Protein AF-R1GY51-F1 (afdb_monomer)

Radius of gyration: 29.07 Å; Cα contacts (8 Å, |Δi|>4): 55; chains: 1; bounding box: 39×47×113 Å

Sequence (115 aa):
MINYSANMPRILLLLSLLSPFAQAVTHGAPQNNNEDECRQAFQHWMLDQQQLFSNRKASKQDRRQAERAIDLVRAEYEKGESFCQSMDLAKQSNGTDPRFKPRRGEVHDFIPDQG

Secondary structure (DSSP, 8-state):
----------------------------------HHHHHHHHHHHHHHHHHHHH-TTS-HHHHHHHHHHHHHHHHHHHHH--HHHHHHHHHHHTS--GGGSPPTT-----PPP--

Nearest PDB structures (foldseek):
  6uxv-assembly1_A  TM=3.011E-01  e=5.845E+00  Saccharomyces cerevisiae S288C
  6uxw-assembly1_A  TM=3.011E-01  e=5.845E+00  Saccharomyces cerevisiae S288C

Solvent-accessible surface area (backbone atoms only — not comparable to full-atom values): 7554 Å² total; per-residue (Å²): 143,87,84,88,81,91,84,80,85,88,83,80,88,81,90,81,91,74,77,86,79,69,77,76,72,76,68,69,75,82,72,87,66,52,57,69,58,27,41,54,51,43,53,52,51,51,50,52,33,51,50,46,42,68,36,83,87,49,53,77,63,57,20,50,50,28,48,51,50,52,54,54,31,50,59,47,26,76,74,70,73,38,38,47,63,22,46,57,49,50,70,64,64,79,65,75,70,72,82,75,54,73,56,94,90,61,84,87,70,85,76,77,81,84,125

Mean predicted aligned error: 15.74 Å

Organism: NCBI:txid1268236

pLDDT: mean 76.21, std 19.32, range [42.22, 98.31]

Foldseek 3Di:
DDDDDDDDDDDDDDDDPDDDPPPPPCPPPPPVPPLVNLVVVLVVLLVVLVCQLPDPPHDPVSNVLSVVLNVQLVVVCVVPVGSVRSVVSSVVSPDDDPVVPDDVPDDPDDPPPPD

Structure (mmCIF, N/CA/C/O backbone):
data_AF-R1GY51-F1
#
_entry.id   AF-R1GY51-F1
#
loop_
_atom_site.group_PDB
_atom_site.id
_atom_site.type_symbol
_atom_site.label_atom_id
_atom_site.label_alt_id
_atom_site.label_comp_id
_atom_site.label_asym_id
_atom_site.label_entity_id
_atom_site.label_seq_id
_atom_site.pdbx_PDB_ins_code
_atom_site.Cartn_x
_atom_site.Cartn_y
_atom_site.Cartn_z
_atom_site.occupancy
_atom_site.B_iso_or_equiv
_atom_site.auth_seq_id
_atom_site.auth_comp_id
_atom_site.auth_asym_id
_atom_site.auth_atom_id
_atom_site.pdbx_PDB_model_num
ATOM 1 N N . MET A 1 1 ? -29.486 -29.295 73.258 1.00 46.59 1 MET A N 1
ATOM 2 C CA . MET A 1 1 ? -28.023 -29.119 73.368 1.00 46.59 1 MET A CA 1
ATOM 3 C C . MET A 1 1 ? -27.366 -30.486 73.476 1.00 46.59 1 MET A C 1
ATOM 5 O O . MET A 1 1 ? -27.417 -31.033 74.562 1.00 46.59 1 MET A O 1
ATOM 9 N N . ILE A 1 2 ? -26.798 -31.019 72.386 1.00 46.03 2 ILE A N 1
ATOM 10 C CA . ILE A 1 2 ? -25.635 -31.934 72.351 1.00 46.03 2 ILE A CA 1
ATOM 11 C C . ILE A 1 2 ? -24.956 -31.682 70.991 1.00 46.03 2 ILE A C 1
ATOM 13 O O . ILE A 1 2 ? -25.647 -31.608 69.977 1.00 46.03 2 ILE A O 1
ATOM 17 N N . ASN A 1 3 ? -23.640 -31.464 70.995 1.00 42.22 3 ASN A N 1
ATOM 18 C CA . ASN A 1 3 ? -22.808 -31.095 69.845 1.00 42.22 3 ASN A CA 1
ATOM 19 C C . ASN A 1 3 ? -21.903 -32.256 69.373 1.00 42.22 3 ASN A C 1
ATOM 21 O O . ASN A 1 3 ? -21.539 -33.117 70.169 1.00 42.22 3 ASN A O 1
ATOM 25 N N . TYR A 1 4 ? -21.449 -32.103 68.117 1.00 47.38 4 TYR A N 1
ATOM 26 C CA . TYR A 1 4 ? -20.281 -32.676 67.411 1.00 47.38 4 TYR A CA 1
ATOM 27 C C . TYR A 1 4 ? -20.381 -34.097 66.826 1.00 47.38 4 TYR A C 1
ATOM 29 O O . TYR A 1 4 ? -20.479 -35.080 67.545 1.00 47.38 4 TYR A O 1
ATOM 37 N N . SER A 1 5 ? -20.170 -34.230 65.509 1.00 43.53 5 SER A N 1
ATOM 38 C CA . SER A 1 5 ? -18.815 -34.419 64.954 1.00 43.53 5 SER A CA 1
ATOM 39 C C . SER A 1 5 ? -18.861 -34.600 63.428 1.00 43.53 5 SER A C 1
ATOM 41 O O . SER A 1 5 ? -19.575 -35.456 62.909 1.00 43.53 5 SER A O 1
ATOM 43 N N . ALA A 1 6 ? -18.105 -33.769 62.710 1.00 56.03 6 ALA A N 1
ATOM 44 C CA . ALA A 1 6 ? -17.936 -33.824 61.264 1.00 56.03 6 ALA A CA 1
ATOM 45 C C . ALA A 1 6 ? -16.966 -34.953 60.878 1.00 56.03 6 ALA A C 1
ATOM 47 O O . ALA A 1 6 ? -15.869 -35.034 61.424 1.00 56.03 6 ALA A O 1
ATOM 48 N N . ASN A 1 7 ? -17.341 -35.778 59.898 1.00 55.56 7 ASN A N 1
ATOM 49 C CA . ASN A 1 7 ? -16.447 -36.751 59.271 1.00 55.56 7 ASN A CA 1
ATOM 50 C C . ASN A 1 7 ? -16.300 -36.429 57.780 1.00 55.56 7 ASN A C 1
ATOM 52 O O . ASN A 1 7 ? -17.183 -36.708 56.973 1.00 55.56 7 ASN A O 1
ATOM 56 N N . MET A 1 8 ? -15.163 -35.826 57.436 1.00 54.03 8 MET A N 1
ATOM 57 C CA . MET A 1 8 ? -14.653 -35.679 56.073 1.00 54.03 8 MET A CA 1
ATOM 58 C C . MET A 1 8 ? -13.671 -36.827 55.795 1.00 54.03 8 MET A C 1
ATOM 60 O O . MET A 1 8 ? -12.697 -36.958 56.541 1.00 54.03 8 MET A O 1
ATOM 64 N N . PRO A 1 9 ? -13.829 -37.621 54.724 1.00 57.53 9 PRO A N 1
ATOM 65 C CA . PRO A 1 9 ? -12.753 -38.485 54.269 1.00 57.53 9 PRO A CA 1
ATOM 66 C C . PRO A 1 9 ? -11.754 -37.695 53.410 1.00 57.53 9 PRO A C 1
ATOM 68 O O . PRO A 1 9 ? -12.067 -37.185 52.335 1.00 57.53 9 PRO A O 1
ATOM 71 N N . ARG A 1 10 ? -10.516 -37.633 53.912 1.00 59.28 10 ARG A N 1
ATOM 72 C CA . ARG A 1 10 ? -9.291 -37.328 53.164 1.00 59.28 10 ARG A CA 1
ATOM 73 C C . ARG A 1 10 ? -9.063 -38.411 52.103 1.00 59.28 10 ARG A C 1
ATOM 75 O O . ARG A 1 10 ? -8.690 -39.526 52.457 1.00 59.28 10 ARG A O 1
ATOM 82 N N . ILE A 1 11 ? -9.204 -38.070 50.824 1.00 65.00 11 ILE A N 1
ATOM 83 C CA . ILE A 1 11 ? -8.627 -38.839 49.714 1.00 65.00 11 ILE A CA 1
ATOM 84 C C . ILE A 1 11 ? -7.476 -38.006 49.151 1.00 65.00 11 ILE A C 1
ATOM 86 O O . ILE A 1 11 ? -7.680 -36.957 48.544 1.00 65.00 11 ILE A O 1
ATOM 90 N N . LEU A 1 12 ? -6.257 -38.457 49.437 1.00 55.84 12 LEU A N 1
ATOM 91 C CA . LEU A 1 12 ? -5.014 -37.965 48.856 1.00 55.84 12 LEU A CA 1
ATOM 92 C C . LEU A 1 12 ? -4.564 -38.924 47.747 1.00 55.84 12 LEU A C 1
ATOM 94 O O . LEU A 1 12 ? -4.684 -40.134 47.910 1.00 55.84 12 LEU A O 1
ATOM 98 N N . LEU A 1 13 ? -3.928 -38.322 46.733 1.00 55.38 13 LEU A N 1
ATOM 99 C CA . LEU A 1 13 ? -3.009 -38.884 45.730 1.00 55.38 13 LEU A CA 1
ATOM 100 C C . LEU A 1 13 ? -3.619 -39.570 44.494 1.00 55.38 13 LEU A C 1
ATOM 102 O O . LEU A 1 13 ? -4.095 -40.693 44.571 1.00 55.38 13 LEU A O 1
ATOM 106 N N . LEU A 1 14 ? -3.436 -38.955 43.313 1.00 55.09 14 LEU A N 1
ATOM 107 C CA . LEU A 1 14 ? -2.410 -39.388 42.342 1.00 55.09 14 LEU A CA 1
ATOM 108 C C . LEU A 1 14 ? -2.386 -38.504 41.075 1.00 55.09 14 LEU A C 1
ATOM 110 O O . LEU A 1 14 ? -3.355 -38.386 40.337 1.00 55.09 14 LEU A O 1
ATOM 114 N N . LEU A 1 15 ? -1.215 -37.900 40.872 1.00 58.03 15 LEU A N 1
ATOM 115 C CA . LEU A 1 15 ? -0.597 -37.391 39.644 1.00 58.03 15 LEU A CA 1
ATOM 116 C C . LEU A 1 15 ? -1.250 -37.797 38.305 1.00 58.03 15 LEU A C 1
ATOM 118 O O . LEU A 1 15 ? -1.081 -38.919 37.837 1.00 58.03 15 LEU A O 1
ATOM 122 N N . SER A 1 16 ? -1.800 -36.810 37.598 1.00 55.56 16 SER A N 1
ATOM 123 C CA . SER A 1 16 ? -1.835 -36.788 36.132 1.00 55.56 16 SER A CA 1
ATOM 124 C C . SER A 1 16 ? -1.045 -35.573 35.638 1.00 55.56 16 SER A C 1
ATOM 126 O O . SER A 1 16 ? -1.591 -34.513 35.340 1.00 55.56 16 SER A O 1
ATOM 128 N N . LEU A 1 17 ? 0.279 -35.739 35.603 1.00 60.94 17 LEU A N 1
ATOM 129 C CA . LEU A 1 17 ? 1.191 -34.944 34.785 1.00 60.94 17 LEU A CA 1
ATOM 130 C C . LEU A 1 17 ? 0.948 -35.316 33.322 1.00 60.94 17 LEU A C 1
ATOM 132 O O . LEU A 1 17 ? 1.511 -36.302 32.868 1.00 60.94 17 LEU A O 1
ATOM 136 N N . LEU A 1 18 ? 0.141 -34.551 32.589 1.00 58.09 18 LEU A N 1
ATOM 137 C CA . LEU A 1 18 ? 0.118 -34.594 31.125 1.00 58.09 18 LEU A CA 1
ATOM 138 C C . LEU A 1 18 ? -0.170 -33.190 30.581 1.00 58.09 18 LEU A C 1
ATOM 140 O O . LEU A 1 18 ? -1.307 -32.773 30.415 1.00 58.09 18 LEU A O 1
ATOM 144 N N . SER A 1 19 ? 0.946 -32.520 30.298 1.00 55.44 19 SER A N 1
ATOM 145 C CA . SER A 1 19 ? 1.147 -31.455 29.317 1.00 55.44 19 SER A CA 1
ATOM 146 C C . SER A 1 19 ? 0.410 -30.121 29.512 1.00 55.44 19 SER A C 1
ATOM 148 O O . SER A 1 19 ? -0.780 -30.011 29.214 1.00 55.44 19 SER A O 1
ATOM 150 N N . PRO A 1 20 ? 1.136 -29.035 29.838 1.00 47.34 20 PRO A N 1
ATOM 151 C CA . PRO A 1 20 ? 0.716 -27.724 29.403 1.00 47.34 20 PRO A CA 1
ATOM 152 C C . PRO A 1 20 ? 1.039 -27.646 27.908 1.00 47.34 20 PRO A C 1
ATOM 154 O O . PRO A 1 20 ? 2.115 -27.190 27.523 1.00 47.34 20 PRO A O 1
ATOM 157 N N . PHE A 1 21 ? 0.104 -28.023 27.034 1.00 58.44 21 PHE A N 1
ATOM 158 C CA . PHE A 1 21 ? 0.042 -27.307 25.761 1.00 58.44 21 PHE A CA 1
ATOM 159 C C . PHE A 1 21 ? -0.460 -25.903 26.091 1.00 58.44 21 PHE A C 1
ATOM 161 O O . PHE A 1 21 ? -1.618 -25.555 25.880 1.00 58.44 21 PHE A O 1
ATOM 168 N N . ALA A 1 22 ? 0.441 -25.095 26.651 1.00 57.44 22 ALA A N 1
ATOM 169 C CA . ALA A 1 22 ? 0.409 -23.674 26.429 1.00 57.44 22 ALA A CA 1
ATOM 170 C C . ALA A 1 22 ? 0.503 -23.529 24.912 1.00 57.44 22 ALA A C 1
ATOM 172 O O . ALA A 1 22 ? 1.584 -23.580 24.326 1.00 57.4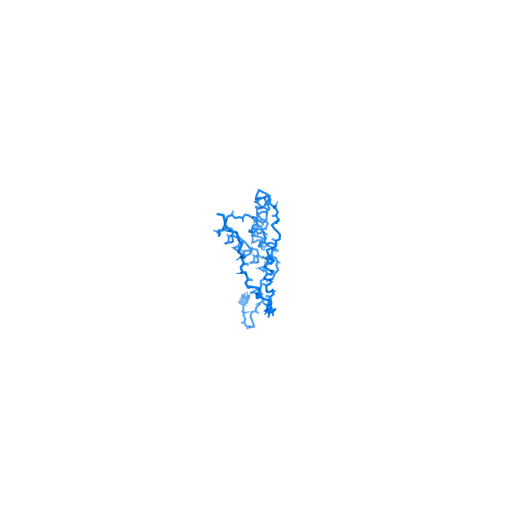4 22 ALA A O 1
ATOM 173 N N . GLN A 1 23 ? -0.650 -23.427 24.255 1.00 57.59 23 GLN A N 1
ATOM 174 C CA . GLN A 1 23 ? -0.701 -22.770 22.970 1.00 57.59 23 GLN A CA 1
ATOM 175 C C . GLN A 1 23 ? -0.241 -21.346 23.261 1.00 57.59 23 GLN A C 1
ATOM 177 O O . GLN A 1 23 ? -1.024 -20.488 23.660 1.00 57.59 23 GLN A O 1
ATOM 182 N N . ALA A 1 24 ? 1.0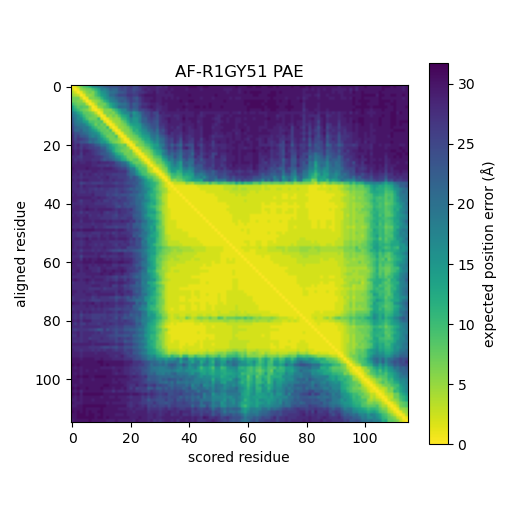61 -21.111 23.121 1.00 53.81 24 ALA A N 1
ATOM 183 C CA . ALA A 1 24 ? 1.576 -19.788 22.865 1.00 53.81 24 ALA A CA 1
ATOM 184 C C . ALA A 1 24 ? 1.054 -19.420 21.476 1.00 53.81 24 ALA A C 1
ATOM 186 O O . ALA A 1 24 ? 1.767 -19.502 20.480 1.00 53.81 24 ALA A O 1
ATOM 187 N N . VAL A 1 25 ? -0.232 -19.067 21.398 1.00 55.38 25 VAL A N 1
ATOM 188 C CA . VAL A 1 25 ? -0.675 -18.190 20.334 1.00 55.38 25 VAL A CA 1
ATOM 189 C C . VAL A 1 25 ? 0.063 -16.904 20.633 1.00 55.38 25 VAL A C 1
ATOM 191 O O . VAL A 1 25 ? -0.309 -16.140 21.525 1.00 55.38 25 VAL A O 1
ATOM 194 N N . THR A 1 26 ? 1.188 -16.720 19.953 1.00 48.12 26 THR A N 1
ATOM 195 C CA . THR A 1 26 ? 1.837 -15.428 19.829 1.00 48.12 26 THR A CA 1
ATOM 196 C C . THR A 1 26 ? 0.870 -14.546 19.046 1.00 48.12 26 THR A C 1
ATOM 198 O O . THR A 1 26 ? 1.053 -14.304 17.857 1.00 48.12 26 THR A O 1
ATOM 201 N N . HIS A 1 27 ? -0.206 -14.100 19.694 1.00 54.06 27 HIS A N 1
ATOM 202 C CA . HIS A 1 27 ? -0.820 -12.842 19.330 1.00 54.06 27 HIS A CA 1
ATOM 203 C C . HIS A 1 27 ? 0.298 -11.843 19.582 1.00 54.06 27 HIS A C 1
ATOM 205 O O . HIS A 1 27 ? 0.668 -11.609 20.736 1.00 54.06 27 HIS A O 1
ATOM 211 N N . GLY A 1 28 ? 0.938 -11.382 18.502 1.00 54.62 28 GLY A N 1
ATOM 212 C CA . GLY A 1 28 ? 1.864 -10.263 18.583 1.00 54.62 28 GLY A CA 1
ATOM 213 C C . GLY A 1 28 ? 1.215 -9.221 19.482 1.00 54.62 28 GLY A C 1
ATOM 214 O O . GLY A 1 28 ? 0.017 -8.968 19.341 1.00 54.62 28 GLY A O 1
ATOM 215 N N . ALA A 1 29 ? 1.963 -8.749 20.482 1.00 46.34 29 ALA A N 1
ATOM 216 C CA . ALA A 1 29 ? 1.452 -7.790 21.451 1.00 46.34 29 ALA A CA 1
ATOM 217 C C . ALA A 1 29 ? 0.646 -6.724 20.697 1.00 46.34 29 ALA A C 1
ATOM 219 O O . ALA A 1 29 ? 1.148 -6.274 19.662 1.00 46.34 29 ALA A O 1
ATOM 220 N N . PRO A 1 30 ? -0.570 -6.358 21.150 1.00 47.69 30 PRO A N 1
ATOM 221 C CA . PRO A 1 30 ? -1.327 -5.305 20.503 1.00 47.69 30 PRO A CA 1
ATOM 222 C C . PRO A 1 30 ? -0.440 -4.069 20.554 1.00 47.69 30 PRO A C 1
ATOM 224 O O . PRO A 1 30 ? -0.251 -3.452 21.603 1.00 47.69 30 PRO A O 1
ATOM 227 N N . GLN A 1 31 ? 0.200 -3.770 19.428 1.00 55.16 31 GLN A N 1
ATOM 228 C CA . GLN A 1 31 ? 0.798 -2.478 19.213 1.00 55.16 31 GLN A CA 1
ATOM 229 C C . GLN A 1 31 ? -0.395 -1.544 19.336 1.00 55.16 31 GLN A C 1
ATOM 231 O O . GLN A 1 31 ? -1.341 -1.655 18.556 1.00 55.16 31 GLN A O 1
ATOM 236 N N . ASN A 1 32 ? -0.407 -0.715 20.378 1.00 55.91 32 ASN A N 1
ATOM 237 C CA . ASN A 1 32 ? -1.439 0.292 20.591 1.00 55.91 32 ASN A CA 1
ATOM 238 C C . ASN A 1 32 ? -1.246 1.414 19.561 1.00 55.91 32 ASN A C 1
ATOM 240 O O . ASN A 1 32 ? -1.032 2.570 19.912 1.00 55.91 32 ASN A O 1
ATOM 244 N N . ASN A 1 33 ? -1.204 1.034 18.286 1.00 65.25 33 ASN A N 1
ATOM 245 C CA . ASN A 1 33 ? -1.172 1.938 17.167 1.00 65.25 33 ASN A CA 1
ATOM 246 C C . ASN A 1 33 ? -2.566 2.541 17.116 1.00 65.25 33 ASN A C 1
ATOM 248 O O . ASN A 1 33 ? -3.562 1.819 17.026 1.00 65.25 33 ASN A O 1
ATOM 252 N N . ASN A 1 34 ? -2.639 3.859 17.218 1.00 89.25 34 ASN A N 1
ATOM 253 C CA . ASN A 1 34 ? -3.898 4.547 17.020 1.00 89.25 34 ASN A CA 1
ATOM 254 C C . ASN A 1 34 ? -4.358 4.296 15.570 1.00 89.25 34 ASN A C 1
ATOM 256 O O . ASN A 1 34 ? -3.571 4.472 14.637 1.00 89.25 34 ASN A O 1
ATOM 260 N N . GLU A 1 35 ? -5.619 3.905 15.361 1.00 94.62 35 GLU A N 1
ATOM 261 C CA . GLU A 1 35 ? -6.180 3.705 14.015 1.00 94.62 35 GLU A CA 1
ATOM 262 C C . GLU A 1 35 ? -6.017 4.948 13.125 1.00 94.62 35 GLU A C 1
ATOM 264 O O . GLU A 1 35 ? -5.857 4.831 11.911 1.00 94.62 35 GLU A O 1
ATOM 269 N N . ASP A 1 36 ? -5.963 6.147 13.711 1.00 95.31 36 ASP A N 1
ATOM 270 C CA . ASP A 1 36 ? -5.650 7.374 12.977 1.00 95.31 36 ASP A CA 1
ATOM 271 C C . ASP A 1 36 ? -4.242 7.386 12.374 1.00 95.31 36 ASP A C 1
ATOM 273 O O . ASP A 1 36 ? -4.063 7.785 11.220 1.00 95.31 36 ASP A O 1
ATOM 277 N N . GLU A 1 37 ? -3.250 6.919 13.126 1.00 95.44 37 GLU A N 1
ATOM 278 C CA . GLU A 1 37 ? -1.865 6.817 12.663 1.00 95.44 37 GLU A CA 1
ATOM 279 C C . GLU A 1 37 ? -1.741 5.725 11.598 1.00 95.44 37 GLU A C 1
ATOM 281 O O . GLU A 1 37 ? -1.139 5.942 10.543 1.00 95.44 37 GLU A O 1
ATOM 286 N N . CYS A 1 38 ? -2.380 4.573 11.821 1.00 96.44 38 CYS A N 1
ATOM 287 C CA . CYS A 1 38 ? -2.428 3.494 10.839 1.00 96.44 38 CYS A CA 1
ATOM 288 C C . CYS A 1 38 ? -3.121 3.924 9.548 1.00 96.44 38 CYS A C 1
ATOM 290 O O . CYS A 1 38 ? -2.654 3.570 8.468 1.00 96.44 38 CYS A O 1
ATOM 292 N N . ARG A 1 39 ? -4.191 4.722 9.626 1.00 97.25 39 ARG A N 1
ATOM 293 C CA . ARG A 1 39 ? -4.866 5.277 8.449 1.00 97.25 39 ARG A CA 1
ATOM 294 C C . ARG A 1 39 ? -3.942 6.189 7.651 1.00 97.25 39 ARG A C 1
ATOM 296 O O . ARG A 1 39 ? -3.899 6.079 6.428 1.00 97.25 39 ARG A O 1
ATOM 303 N N . GLN A 1 40 ? -3.202 7.078 8.312 1.00 97.56 40 GLN A N 1
ATOM 304 C CA . GLN A 1 40 ? -2.227 7.935 7.629 1.00 97.56 40 GLN A CA 1
ATOM 305 C C . GLN A 1 40 ? -1.126 7.099 6.964 1.00 97.56 40 GLN A C 1
ATOM 307 O O . GLN A 1 40 ? -0.800 7.322 5.797 1.00 97.56 40 GLN A O 1
ATOM 312 N N . ALA A 1 41 ? -0.600 6.095 7.670 1.00 96.38 41 ALA A N 1
ATOM 313 C CA . ALA A 1 41 ? 0.386 5.168 7.123 1.00 96.38 41 ALA A CA 1
ATOM 314 C C . ALA A 1 41 ? -0.166 4.378 5.926 1.00 96.38 41 ALA A C 1
ATOM 316 O O . ALA A 1 41 ? 0.515 4.254 4.911 1.00 96.38 41 ALA A O 1
ATOM 317 N N . PHE A 1 42 ? -1.412 3.909 6.011 1.00 97.00 42 PHE A N 1
ATOM 318 C CA . PHE A 1 42 ? -2.107 3.211 4.935 1.00 97.00 42 PHE A CA 1
ATOM 319 C C . PHE A 1 42 ? -2.265 4.091 3.700 1.00 97.00 42 PHE A C 1
ATOM 321 O O . PHE A 1 42 ? -1.988 3.640 2.592 1.00 97.00 42 PHE A O 1
ATOM 328 N N . GLN A 1 43 ? -2.676 5.351 3.867 1.00 97.94 43 GLN A N 1
ATOM 329 C CA . GLN A 1 43 ? -2.832 6.283 2.750 1.00 97.94 43 GLN A CA 1
ATOM 330 C C . GLN A 1 43 ? -1.501 6.543 2.041 1.00 97.94 43 GLN A C 1
ATOM 332 O O . GLN A 1 43 ? -1.441 6.435 0.817 1.00 97.94 43 GLN A O 1
ATOM 337 N N . HIS A 1 44 ? -0.432 6.828 2.792 1.00 98.06 44 HIS A N 1
ATOM 338 C CA . HIS A 1 44 ? 0.900 7.005 2.209 1.00 98.06 44 HIS A CA 1
ATOM 339 C C . HIS A 1 44 ? 1.379 5.738 1.500 1.00 98.06 44 HIS A C 1
ATOM 341 O O . HIS A 1 44 ? 1.751 5.792 0.330 1.00 98.06 44 HIS A O 1
ATOM 347 N N . TRP A 1 45 ? 1.282 4.587 2.164 1.00 97.44 45 TRP A N 1
ATOM 348 C CA . TRP A 1 45 ? 1.690 3.313 1.584 1.00 97.44 45 TRP A CA 1
ATOM 349 C C . TRP A 1 45 ? 0.909 2.984 0.301 1.00 97.44 45 TRP A C 1
ATOM 351 O O . TRP A 1 45 ? 1.505 2.587 -0.698 1.00 97.44 45 TRP A O 1
ATOM 361 N N . MET A 1 46 ? -0.410 3.200 0.286 1.00 97.62 46 MET A N 1
ATOM 362 C CA . MET A 1 46 ? -1.258 2.964 -0.887 1.00 97.62 46 MET A CA 1
ATOM 363 C C . MET A 1 46 ? -0.856 3.865 -2.061 1.00 97.62 46 MET A C 1
ATOM 365 O O . MET A 1 46 ? -0.807 3.406 -3.203 1.00 97.62 46 MET A O 1
ATOM 369 N N . LEU A 1 47 ? -0.542 5.137 -1.790 1.00 98.31 47 LEU A N 1
ATOM 370 C CA . LEU A 1 47 ? -0.044 6.063 -2.806 1.00 98.31 47 LEU A CA 1
ATOM 371 C C . LEU A 1 47 ? 1.296 5.594 -3.381 1.00 98.31 47 LEU A C 1
ATOM 373 O O . LEU A 1 47 ? 1.439 5.564 -4.604 1.00 98.31 47 LEU A O 1
ATOM 377 N N . ASP A 1 48 ? 2.234 5.169 -2.536 1.00 97.31 48 ASP A N 1
ATOM 378 C CA . ASP A 1 48 ? 3.540 4.665 -2.972 1.00 97.31 48 ASP A CA 1
ATOM 379 C C . ASP A 1 48 ? 3.398 3.424 -3.865 1.00 97.31 48 ASP A C 1
ATOM 381 O O . ASP A 1 48 ? 3.990 3.352 -4.947 1.00 97.31 48 ASP A O 1
ATOM 385 N N . GLN A 1 49 ? 2.556 2.461 -3.469 1.00 96.88 49 GLN A N 1
ATOM 386 C CA . GLN A 1 49 ? 2.301 1.273 -4.289 1.00 96.88 49 GLN A CA 1
ATOM 387 C C . GLN A 1 49 ? 1.635 1.636 -5.623 1.00 96.88 49 GLN A C 1
ATOM 389 O O . GLN A 1 49 ? 2.028 1.126 -6.675 1.00 96.88 49 GLN A O 1
ATOM 394 N N . GLN A 1 50 ? 0.659 2.548 -5.620 1.00 97.81 50 GLN A N 1
ATOM 395 C CA . GLN A 1 50 ? -0.031 2.977 -6.839 1.00 97.81 50 GLN A CA 1
ATOM 396 C C . GLN A 1 50 ? 0.917 3.719 -7.799 1.00 97.81 50 GLN A C 1
ATOM 398 O O . GLN A 1 50 ? 0.843 3.540 -9.022 1.00 97.81 50 GLN A O 1
ATOM 403 N N . GLN A 1 51 ? 1.838 4.528 -7.267 1.00 98.19 51 GLN A N 1
ATOM 404 C CA . GLN A 1 51 ? 2.899 5.163 -8.048 1.00 98.19 51 GLN A CA 1
ATOM 405 C C . GLN A 1 51 ? 3.825 4.115 -8.666 1.00 98.19 51 GLN A C 1
ATOM 407 O O . GLN A 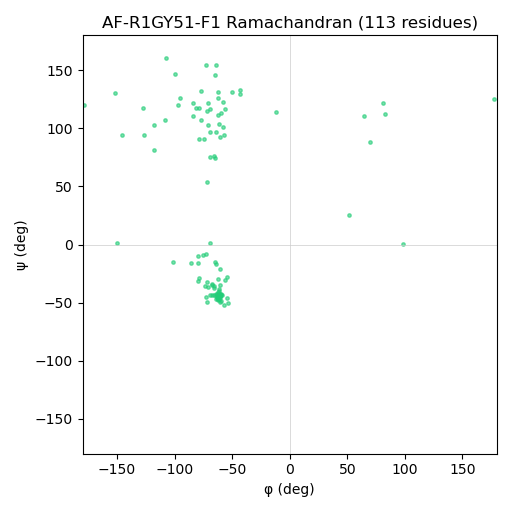1 51 ? 4.096 4.174 -9.866 1.00 98.19 51 GLN A O 1
ATOM 412 N N . LEU A 1 52 ? 4.258 3.115 -7.894 1.00 96.25 52 LEU A N 1
ATOM 413 C CA . LEU A 1 52 ? 5.110 2.044 -8.406 1.00 96.25 52 LEU A CA 1
ATOM 414 C C . LEU A 1 52 ? 4.410 1.235 -9.508 1.00 96.25 52 LEU A C 1
ATOM 416 O O . LEU A 1 52 ? 4.989 1.024 -10.572 1.00 96.25 52 LEU A O 1
ATOM 420 N N . PHE A 1 53 ? 3.148 0.851 -9.305 1.00 95.12 53 PHE A N 1
ATOM 421 C CA . PHE A 1 53 ? 2.342 0.129 -10.293 1.00 95.12 53 PHE A CA 1
ATOM 422 C C . PHE A 1 53 ? 2.171 0.907 -11.610 1.00 95.12 53 PHE A C 1
ATOM 424 O O . PHE A 1 53 ? 2.283 0.342 -12.709 1.00 95.12 53 PHE A O 1
ATOM 431 N N . SER A 1 54 ? 1.919 2.214 -11.509 1.00 96.38 54 SER A N 1
ATOM 432 C CA . SER A 1 54 ? 1.704 3.094 -12.665 1.00 96.38 54 SER A CA 1
ATOM 433 C C . SER A 1 54 ? 3.000 3.539 -13.356 1.00 96.38 54 SER A C 1
ATOM 435 O O . SER A 1 54 ? 2.966 3.972 -14.514 1.00 96.38 54 SER A O 1
ATOM 437 N N . ASN A 1 55 ? 4.156 3.388 -12.704 1.00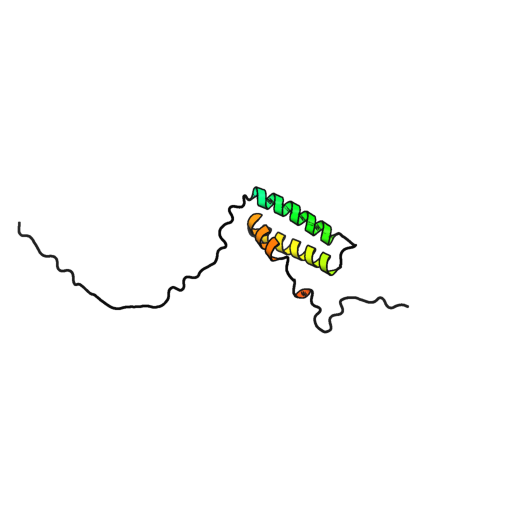 97.31 55 ASN A N 1
ATOM 438 C CA . ASN A 1 55 ? 5.446 3.788 -13.249 1.00 97.31 55 ASN A CA 1
ATOM 439 C C . ASN A 1 55 ? 5.887 2.873 -14.402 1.00 97.31 55 ASN A C 1
ATOM 441 O O . ASN A 1 55 ? 6.427 1.790 -14.198 1.00 97.31 55 ASN A O 1
ATOM 445 N N . ARG A 1 56 ? 5.751 3.350 -15.644 1.00 92.75 56 ARG A N 1
ATOM 446 C CA . ARG A 1 56 ? 6.170 2.612 -16.852 1.0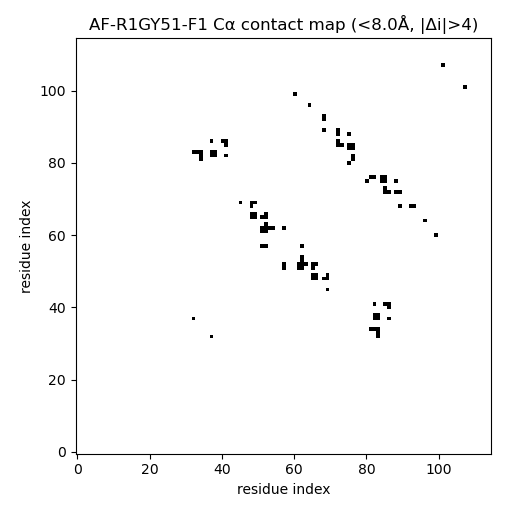0 92.75 56 ARG A CA 1
ATOM 447 C C . ARG A 1 56 ? 7.676 2.353 -16.949 1.00 92.75 56 ARG A C 1
ATOM 449 O O . ARG A 1 56 ? 8.078 1.522 -17.757 1.00 92.75 56 ARG A O 1
ATOM 456 N N . LYS A 1 57 ? 8.495 3.069 -16.173 1.00 96.12 57 LYS A N 1
ATOM 457 C CA . LYS A 1 57 ? 9.948 2.858 -16.101 1.00 96.12 57 LYS A CA 1
ATOM 458 C C . LYS A 1 57 ? 10.332 1.774 -15.087 1.00 96.12 57 LYS A C 1
ATOM 460 O O . LYS A 1 57 ? 11.464 1.308 -15.129 1.00 96.12 57 LYS A O 1
ATOM 465 N N . ALA A 1 58 ? 9.425 1.388 -14.185 1.00 92.12 58 ALA A N 1
ATOM 466 C CA . ALA A 1 58 ? 9.643 0.270 -13.272 1.00 92.12 58 ALA A CA 1
ATOM 467 C C . ALA A 1 58 ? 9.563 -1.067 -14.023 1.00 92.12 58 ALA A C 1
ATOM 469 O O . ALA A 1 58 ? 8.906 -1.176 -15.066 1.00 92.12 58 ALA A O 1
ATOM 470 N N . SER A 1 59 ? 10.221 -2.101 -13.494 1.00 89.44 59 SER A N 1
ATOM 471 C CA . SER A 1 59 ? 10.191 -3.415 -14.129 1.00 89.44 59 SER A CA 1
ATOM 472 C C . SER A 1 59 ? 8.769 -3.998 -14.122 1.00 89.44 59 SER A C 1
ATOM 474 O O . SER A 1 59 ? 7.939 -3.686 -13.263 1.00 89.44 59 SER A O 1
ATOM 476 N N . LYS A 1 60 ? 8.464 -4.893 -15.074 1.00 86.81 60 LYS A N 1
ATOM 477 C CA . LYS A 1 60 ? 7.176 -5.617 -15.090 1.00 86.81 60 LYS A CA 1
ATOM 478 C C . LYS A 1 60 ? 6.937 -6.385 -13.782 1.00 86.81 60 LYS A C 1
ATOM 480 O O . LYS A 1 60 ? 5.785 -6.597 -13.410 1.00 86.81 60 LYS A O 1
ATOM 485 N N . GLN A 1 61 ? 8.006 -6.846 -13.134 1.00 85.81 61 GLN A N 1
ATOM 486 C CA . GLN A 1 61 ? 7.935 -7.580 -11.877 1.00 85.81 61 GLN A CA 1
ATOM 487 C C . GLN A 1 61 ? 7.563 -6.652 -10.719 1.00 85.81 61 GLN A C 1
ATOM 489 O O . GLN A 1 61 ? 6.593 -6.941 -10.025 1.00 85.81 61 GLN A O 1
ATOM 494 N N . ASP A 1 62 ? 8.241 -5.511 -10.578 1.00 88.88 62 ASP A N 1
ATOM 495 C CA . ASP A 1 62 ? 7.974 -4.553 -9.494 1.00 88.88 62 ASP A CA 1
ATOM 496 C C . ASP A 1 62 ? 6.544 -4.019 -9.561 1.00 88.88 62 ASP A C 1
ATOM 498 O O . ASP A 1 62 ? 5.837 -3.966 -8.557 1.00 88.88 62 ASP A O 1
ATOM 502 N N . ARG A 1 63 ? 6.072 -3.701 -10.772 1.00 92.06 63 ARG A N 1
ATOM 503 C CA . ARG A 1 63 ? 4.701 -3.223 -10.985 1.00 92.06 63 ARG A CA 1
ATOM 504 C C . ARG A 1 63 ? 3.660 -4.261 -10.576 1.00 92.06 63 ARG A C 1
ATOM 506 O O . ARG A 1 63 ? 2.693 -3.918 -9.906 1.00 92.06 63 ARG A O 1
ATOM 513 N N . ARG A 1 64 ? 3.861 -5.527 -10.955 1.00 89.19 64 ARG A N 1
ATOM 514 C CA . ARG A 1 64 ? 2.966 -6.626 -10.562 1.00 89.19 64 ARG A CA 1
ATOM 515 C C . ARG A 1 64 ? 3.032 -6.912 -9.061 1.00 89.19 64 ARG A C 1
ATOM 517 O O . ARG A 1 64 ? 2.028 -7.311 -8.485 1.00 89.19 64 ARG A O 1
ATOM 524 N N . GLN A 1 65 ? 4.196 -6.752 -8.430 1.00 89.31 65 GLN A N 1
ATOM 525 C CA . GLN A 1 65 ? 4.327 -6.931 -6.984 1.00 89.31 65 GLN A CA 1
ATOM 526 C C . GLN A 1 65 ? 3.530 -5.845 -6.255 1.00 89.31 65 GLN A C 1
ATOM 528 O O . GLN A 1 65 ? 2.791 -6.169 -5.331 1.00 89.31 65 GLN A O 1
ATOM 533 N N . ALA A 1 66 ? 3.620 -4.593 -6.714 1.00 92.69 66 ALA A N 1
ATOM 534 C CA . ALA A 1 66 ? 2.847 -3.482 -6.167 1.00 92.69 66 ALA A CA 1
ATOM 535 C C . ALA A 1 66 ? 1.331 -3.695 -6.320 1.00 92.69 66 ALA A C 1
ATOM 537 O O . ALA A 1 66 ? 0.595 -3.567 -5.348 1.00 92.69 66 ALA A O 1
ATOM 538 N N . GLU A 1 67 ? 0.871 -4.092 -7.512 1.00 93.62 67 GLU A N 1
ATOM 539 C CA . GLU A 1 67 ? -0.535 -4.448 -7.772 1.00 93.62 67 GLU A CA 1
ATOM 540 C C . GLU A 1 67 ? -1.038 -5.517 -6.794 1.00 93.62 67 GLU A C 1
ATOM 542 O O . GLU A 1 67 ? -2.040 -5.327 -6.111 1.00 93.62 67 GLU A O 1
ATOM 547 N N . ARG A 1 68 ? -0.291 -6.616 -6.648 1.00 91.62 68 ARG A N 1
ATOM 548 C CA . ARG A 1 68 ? -0.677 -7.703 -5.742 1.00 91.62 68 ARG A CA 1
ATOM 549 C C . ARG A 1 68 ? -0.660 -7.302 -4.274 1.00 91.62 68 ARG A C 1
ATOM 551 O O . ARG A 1 68 ? -1.499 -7.781 -3.515 1.00 91.62 68 ARG A O 1
ATOM 558 N N . ALA A 1 69 ? 0.283 -6.456 -3.867 1.00 93.12 69 ALA A N 1
ATOM 559 C CA . ALA A 1 69 ? 0.316 -5.929 -2.511 1.00 93.12 69 ALA A CA 1
ATOM 560 C C . ALA A 1 69 ? -0.929 -5.071 -2.234 1.00 93.12 69 ALA A C 1
ATOM 562 O O . ALA A 1 69 ? -1.570 -5.252 -1.200 1.00 93.12 69 ALA A O 1
ATOM 563 N N . ILE A 1 70 ? -1.314 -4.204 -3.180 1.00 94.94 70 ILE A N 1
ATOM 564 C CA . ILE A 1 70 ? -2.544 -3.404 -3.107 1.00 94.94 70 ILE A CA 1
ATOM 565 C C . ILE A 1 70 ? -3.768 -4.310 -2.948 1.00 94.94 70 ILE A C 1
ATOM 567 O O . ILE A 1 70 ? -4.550 -4.104 -2.021 1.00 94.94 70 ILE A O 1
ATOM 571 N N . ASP A 1 71 ? -3.921 -5.315 -3.812 1.00 94.88 71 ASP A N 1
ATOM 572 C CA . ASP A 1 71 ? -5.071 -6.226 -3.781 1.00 94.88 71 ASP A CA 1
ATOM 573 C C . ASP A 1 71 ? -5.155 -6.991 -2.456 1.00 94.88 71 ASP A C 1
ATOM 575 O O . ASP A 1 71 ? -6.222 -7.078 -1.849 1.00 94.88 71 ASP A O 1
ATOM 579 N N . LEU A 1 72 ? -4.019 -7.505 -1.974 1.00 93.81 72 LEU A N 1
ATOM 580 C CA . LEU A 1 72 ? -3.933 -8.233 -0.710 1.00 93.81 72 LEU A CA 1
ATOM 581 C C . LEU A 1 72 ? -4.375 -7.367 0.475 1.00 93.81 72 LEU A C 1
ATOM 583 O O . LEU A 1 72 ? -5.164 -7.807 1.309 1.00 93.81 72 LEU A O 1
ATOM 587 N N . VAL A 1 73 ? -3.858 -6.142 0.555 1.00 95.50 73 VAL A N 1
ATOM 588 C CA . VAL A 1 73 ? -4.115 -5.238 1.679 1.00 95.50 73 VAL A CA 1
ATOM 589 C C . VAL A 1 73 ? -5.536 -4.669 1.624 1.00 95.50 73 VAL A C 1
ATOM 591 O O . VAL A 1 73 ? -6.172 -4.542 2.667 1.00 95.50 73 VAL A O 1
ATOM 594 N N . ARG A 1 74 ? -6.083 -4.397 0.429 1.00 96.56 74 ARG A N 1
ATOM 595 C CA . ARG A 1 74 ? -7.500 -4.024 0.262 1.00 96.56 74 ARG A CA 1
ATOM 596 C C . ARG A 1 74 ? -8.432 -5.139 0.716 1.00 96.56 74 ARG A C 1
ATOM 598 O O . ARG A 1 74 ? -9.340 -4.878 1.495 1.00 96.56 74 ARG A O 1
ATOM 605 N N . ALA A 1 75 ? -8.159 -6.373 0.297 1.00 96.12 75 ALA A N 1
ATOM 606 C CA . ALA A 1 75 ? -8.949 -7.527 0.709 1.00 96.12 75 ALA A CA 1
ATOM 607 C C . ALA A 1 75 ? -8.887 -7.767 2.226 1.00 96.12 75 ALA A C 1
ATOM 609 O O . ALA A 1 75 ? -9.833 -8.299 2.796 1.00 96.12 75 ALA A O 1
ATOM 610 N N . GLU A 1 76 ? -7.787 -7.408 2.894 1.00 95.62 76 GLU A N 1
ATOM 611 C CA . GLU A 1 76 ? -7.708 -7.470 4.356 1.00 95.62 76 GLU A CA 1
ATOM 612 C C . GLU A 1 76 ? -8.532 -6.371 5.025 1.00 95.62 76 GLU A C 1
ATOM 614 O O . GLU A 1 76 ? -9.302 -6.659 5.940 1.00 95.62 76 GLU A O 1
ATOM 619 N N . TYR A 1 77 ? -8.436 -5.138 4.525 1.00 97.00 77 TYR A N 1
ATOM 620 C CA . TYR A 1 77 ? -9.241 -4.028 5.020 1.00 97.00 77 TYR A CA 1
ATOM 621 C C . TYR A 1 77 ? -10.744 -4.312 4.885 1.00 97.00 77 TYR A C 1
ATO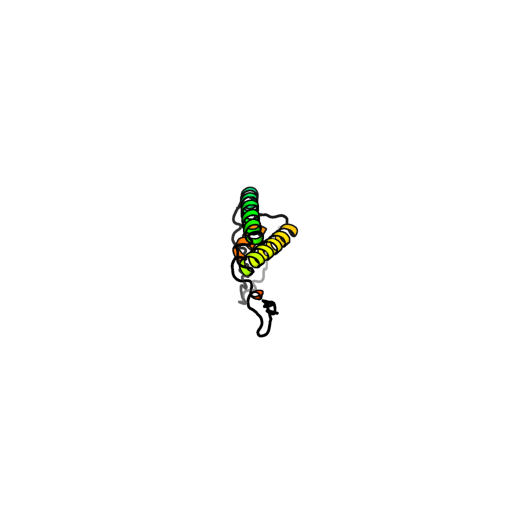M 623 O O . TYR A 1 77 ? -11.492 -4.105 5.831 1.00 97.00 77 TYR A O 1
ATOM 631 N N . GLU A 1 78 ? -11.192 -4.867 3.758 1.00 97.31 78 GLU A N 1
ATOM 632 C CA . GLU A 1 78 ? -12.604 -5.210 3.522 1.00 97.31 78 GLU A CA 1
ATOM 633 C C . GLU A 1 78 ? -13.177 -6.232 4.524 1.00 97.31 78 GLU A C 1
ATOM 635 O O . GLU A 1 78 ? -14.393 -6.303 4.693 1.00 97.31 78 GLU A O 1
ATOM 640 N N . LYS A 1 79 ? -12.337 -7.021 5.212 1.00 95.88 79 LYS A N 1
ATOM 641 C CA . LYS A 1 79 ? -12.805 -8.019 6.193 1.00 95.88 79 LYS A CA 1
ATOM 642 C C . LYS A 1 79 ? -13.173 -7.422 7.547 1.00 95.88 79 LYS A C 1
ATOM 644 O O . LYS A 1 79 ? -13.996 -8.007 8.247 1.00 95.88 79 LYS A O 1
ATOM 649 N N . GLY A 1 80 ? -12.513 -6.342 7.956 1.00 90.06 80 GLY A N 1
ATOM 650 C CA . GLY A 1 80 ? -12.589 -5.857 9.339 1.00 90.06 80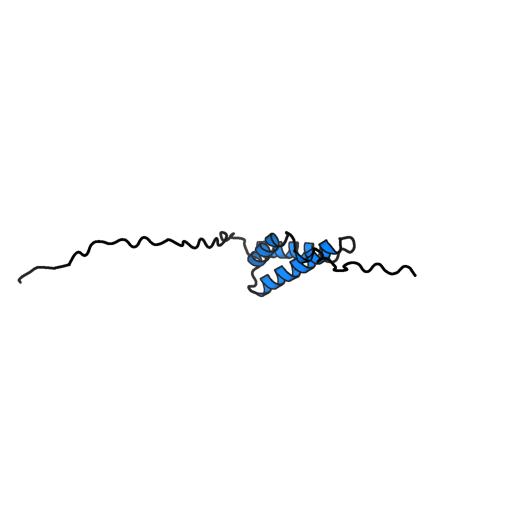 GLY A CA 1
ATOM 651 C C . GLY A 1 80 ? -12.421 -4.354 9.516 1.00 90.06 80 GLY A C 1
ATOM 652 O O . GLY A 1 80 ? -12.424 -3.891 10.650 1.00 90.06 80 GLY A O 1
ATOM 653 N N . GLU A 1 81 ? -12.249 -3.610 8.421 1.00 94.19 81 GLU A N 1
ATOM 654 C CA . GLU A 1 81 ? -12.130 -2.147 8.363 1.00 94.19 81 GLU A CA 1
ATOM 655 C C . GLU A 1 81 ? -11.072 -1.556 9.317 1.00 94.19 81 GLU A C 1
ATOM 657 O O . GLU A 1 81 ? -11.138 -0.390 9.698 1.00 94.19 81 GLU A O 1
ATOM 662 N N . SER A 1 82 ? -10.058 -2.350 9.683 1.00 96.44 82 SER A N 1
ATOM 663 C CA . SER A 1 82 ? -8.930 -1.917 10.514 1.00 96.44 82 SER A CA 1
ATOM 664 C C . SER A 1 82 ? -7.739 -1.542 9.638 1.00 96.44 82 SER A C 1
ATOM 666 O O . SER A 1 82 ? -7.190 -2.379 8.904 1.00 96.44 82 SER A O 1
ATOM 668 N N . PHE A 1 83 ? -7.288 -0.287 9.734 1.00 97.12 83 PHE A N 1
ATOM 669 C CA . PHE A 1 83 ? -6.076 0.146 9.044 1.00 97.12 83 PHE A CA 1
ATOM 670 C C . PHE A 1 83 ? -4.845 -0.477 9.687 1.00 97.12 83 PHE A C 1
ATOM 672 O O . PHE A 1 83 ? -3.914 -0.843 8.972 1.00 97.12 83 PHE A O 1
ATOM 679 N N . CYS A 1 84 ? -4.830 -0.640 11.012 1.00 96.00 84 CYS A N 1
ATOM 680 C CA . CYS A 1 84 ? -3.689 -1.236 11.700 1.00 96.00 84 CYS A CA 1
ATOM 681 C C . CYS A 1 84 ? -3.463 -2.693 11.288 1.00 96.00 84 CYS A C 1
ATOM 683 O O . CYS A 1 84 ? -2.346 -3.046 10.906 1.00 96.00 84 CYS A O 1
ATOM 685 N N . GLN A 1 85 ? -4.520 -3.508 11.257 1.00 95.69 85 GLN A N 1
ATOM 686 C CA . GLN A 1 85 ? -4.435 -4.895 10.792 1.00 95.69 85 GLN A CA 1
ATOM 687 C C . GLN A 1 85 ? -3.971 -4.975 9.331 1.00 95.69 85 GLN A C 1
ATOM 689 O O . GLN A 1 85 ? -3.071 -5.746 8.991 1.00 95.69 85 GLN A O 1
ATOM 694 N N . SER A 1 86 ? -4.528 -4.117 8.476 1.00 96.12 86 SER A N 1
ATOM 695 C CA . SER A 1 86 ? -4.147 -4.028 7.063 1.00 96.12 86 SER A CA 1
ATOM 696 C C . SER A 1 86 ? -2.672 -3.643 6.889 1.00 96.12 86 SER A C 1
ATOM 698 O O . SER A 1 86 ? -1.966 -4.208 6.052 1.00 96.12 86 SER A O 1
ATOM 700 N N . MET A 1 87 ? -2.173 -2.717 7.711 1.00 95.12 87 MET A N 1
ATOM 701 C CA . MET A 1 87 ? -0.775 -2.288 7.684 1.00 95.12 87 MET A CA 1
ATOM 702 C C . MET A 1 87 ? 0.188 -3.338 8.229 1.00 95.12 87 MET A C 1
ATOM 704 O O . MET A 1 87 ? 1.318 -3.435 7.747 1.00 95.12 87 MET A O 1
ATOM 708 N N . ASP A 1 88 ? -0.230 -4.150 9.192 1.00 94.06 88 ASP A N 1
ATOM 709 C CA . ASP A 1 88 ? 0.589 -5.264 9.661 1.00 94.06 88 ASP A CA 1
ATOM 710 C C . ASP A 1 88 ? 0.743 -6.343 8.587 1.00 94.06 88 ASP A C 1
ATOM 712 O O . ASP A 1 88 ? 1.838 -6.895 8.436 1.00 94.06 88 ASP A O 1
ATOM 716 N N . LEU A 1 89 ? -0.289 -6.577 7.770 1.00 92.94 89 LEU A N 1
ATOM 717 C CA . LEU A 1 89 ? -0.175 -7.418 6.579 1.00 92.94 89 LEU A CA 1
ATOM 718 C C . LEU A 1 89 ? 0.715 -6.775 5.504 1.00 92.94 89 LEU A C 1
ATOM 720 O O . LEU A 1 89 ? 1.584 -7.447 4.941 1.00 92.94 89 LEU A O 1
ATOM 724 N N . ALA A 1 90 ? 0.557 -5.471 5.251 1.00 92.25 90 ALA A N 1
ATOM 725 C CA . ALA A 1 90 ? 1.366 -4.738 4.276 1.00 92.25 90 ALA A CA 1
ATOM 726 C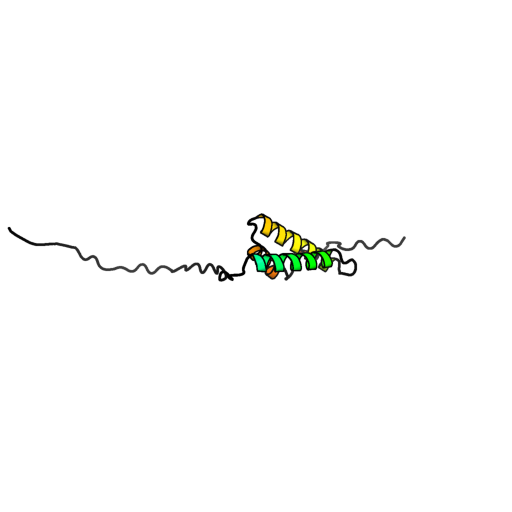 C . ALA A 1 90 ? 2.872 -4.892 4.553 1.00 92.25 90 ALA A C 1
ATOM 728 O O . ALA A 1 90 ? 3.639 -5.231 3.648 1.00 92.25 90 ALA A O 1
ATOM 729 N N . LYS A 1 91 ? 3.289 -4.748 5.821 1.00 89.81 91 LYS A N 1
ATOM 730 C CA . LYS A 1 91 ? 4.685 -4.925 6.264 1.00 89.81 91 LYS A CA 1
ATOM 731 C C . LYS A 1 91 ? 5.223 -6.335 5.992 1.00 89.81 91 LYS A C 1
ATOM 733 O O . LYS A 1 91 ? 6.399 -6.482 5.669 1.00 89.81 91 LYS A O 1
ATOM 738 N N . GLN A 1 92 ? 4.378 -7.361 6.099 1.00 84.56 92 GLN A N 1
ATOM 739 C CA . GLN A 1 92 ? 4.756 -8.762 5.867 1.00 84.56 92 GLN A CA 1
ATOM 740 C C . GLN A 1 92 ? 4.832 -9.114 4.373 1.00 84.56 92 GLN A C 1
ATOM 742 O O . GLN A 1 92 ? 5.615 -9.972 3.972 1.00 84.56 92 GLN A O 1
ATOM 747 N N . SER A 1 93 ? 4.045 -8.433 3.537 1.00 72.88 93 SER A N 1
ATOM 748 C CA . SER A 1 93 ? 3.910 -8.727 2.103 1.00 72.88 93 SER A CA 1
ATOM 749 C C . SER A 1 93 ? 5.090 -8.279 1.224 1.00 72.88 93 SER A C 1
ATOM 751 O O . SER A 1 93 ? 5.179 -8.680 0.063 1.00 72.88 93 SER A O 1
ATOM 753 N N . ASN A 1 94 ? 6.037 -7.508 1.772 1.00 64.06 94 ASN A N 1
ATOM 754 C CA . ASN A 1 94 ? 7.197 -6.967 1.047 1.00 64.06 94 ASN A CA 1
ATOM 755 C C . ASN A 1 94 ? 8.246 -8.010 0.608 1.00 64.06 94 ASN A C 1
ATOM 757 O O . ASN A 1 94 ? 9.261 -7.653 0.013 1.00 64.06 94 ASN A O 1
ATOM 761 N N . GLY A 1 95 ? 8.032 -9.298 0.879 1.00 58.81 95 GLY A N 1
ATOM 762 C CA . GLY A 1 95 ? 9.015 -10.348 0.637 1.00 58.81 95 GLY A CA 1
ATOM 763 C C . GLY A 1 95 ? 8.480 -11.496 -0.207 1.00 58.81 95 GLY A C 1
ATOM 764 O O . GLY A 1 95 ? 8.016 -12.489 0.335 1.00 58.81 95 GLY A O 1
ATOM 765 N N . THR A 1 96 ? 8.707 -11.423 -1.518 1.00 54.38 96 THR A N 1
ATOM 766 C CA . THR A 1 96 ? 8.760 -12.583 -2.429 1.00 54.38 96 THR A CA 1
ATOM 767 C C . THR A 1 96 ? 7.425 -13.285 -2.690 1.00 54.38 96 THR A C 1
ATOM 769 O O . THR A 1 96 ? 7.115 -14.306 -2.083 1.00 54.38 96 THR A O 1
ATOM 772 N N . ASP A 1 97 ? 6.671 -12.833 -3.695 1.00 60.53 97 ASP A N 1
ATOM 773 C CA . ASP A 1 97 ? 5.645 -13.697 -4.280 1.00 60.53 97 ASP A CA 1
ATOM 774 C C . ASP A 1 97 ? 6.315 -14.824 -5.107 1.00 60.53 97 ASP A C 1
ATOM 776 O O . ASP A 1 97 ? 6.964 -14.559 -6.127 1.00 60.53 97 ASP A O 1
ATOM 780 N N . PRO A 1 98 ? 6.177 -16.104 -4.703 1.00 58.78 98 PRO A N 1
ATOM 781 C CA . PRO A 1 98 ? 6.806 -17.232 -5.386 1.00 58.78 98 PRO A CA 1
ATOM 782 C C . PRO A 1 98 ? 6.271 -17.449 -6.808 1.00 58.78 98 PRO A C 1
ATOM 784 O O . PRO A 1 98 ? 6.921 -18.137 -7.593 1.00 58.78 98 PRO A O 1
ATOM 787 N N . AR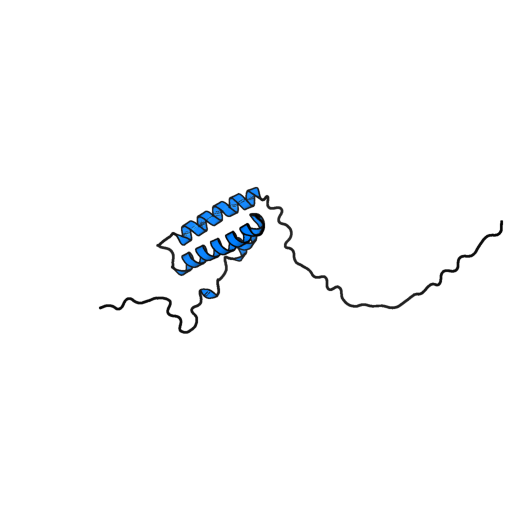G A 1 99 ? 5.130 -16.845 -7.173 1.00 61.38 99 ARG A N 1
ATOM 788 C CA . ARG A 1 99 ? 4.568 -16.872 -8.534 1.00 61.38 99 ARG A CA 1
ATOM 789 C C . ARG A 1 99 ? 5.345 -15.993 -9.516 1.00 61.38 99 ARG A C 1
ATOM 791 O O . ARG A 1 99 ? 5.073 -16.050 -10.708 1.00 61.38 99 ARG A O 1
ATOM 798 N N . PHE A 1 100 ? 6.302 -15.186 -9.048 1.00 60.19 100 PHE A N 1
ATOM 799 C CA . PHE A 1 100 ? 7.254 -14.500 -9.927 1.00 60.19 100 PHE A CA 1
ATOM 800 C C . PHE A 1 100 ? 8.401 -15.383 -10.397 1.00 60.19 100 PHE A C 1
ATOM 802 O O . PHE A 1 100 ? 9.145 -14.961 -11.278 1.00 60.19 100 PHE A O 1
ATOM 809 N N . LYS A 1 101 ? 8.563 -16.593 -9.846 1.00 58.56 101 LYS A N 1
ATOM 810 C CA . LYS A 1 101 ? 9.464 -17.575 -10.444 1.00 58.56 101 LYS A CA 1
ATOM 811 C C . LYS A 1 101 ? 8.739 -18.215 -11.625 1.00 58.56 101 LYS A C 1
ATOM 813 O O . LYS A 1 101 ? 7.724 -18.876 -11.388 1.00 58.56 101 LYS A O 1
ATOM 818 N N . PRO A 1 102 ? 9.250 -18.063 -12.859 1.00 57.12 102 PRO A N 1
ATOM 819 C CA . PRO A 1 102 ? 8.741 -18.812 -13.992 1.00 57.12 102 PRO A CA 1
ATOM 820 C C . PRO A 1 102 ? 8.679 -20.290 -13.656 1.00 57.12 102 PRO A C 1
ATOM 822 O O . PRO A 1 102 ? 9.666 -20.863 -13.172 1.00 57.12 102 PRO A O 1
ATOM 825 N N . ARG A 1 103 ? 7.542 -20.933 -13.921 1.00 59.94 103 ARG A N 1
ATOM 826 C CA . ARG A 1 103 ? 7.549 -22.393 -13.958 1.00 59.94 103 ARG A CA 1
ATOM 827 C C . ARG A 1 103 ? 8.442 -22.816 -15.119 1.00 59.94 103 ARG A C 1
ATOM 829 O O . ARG A 1 103 ? 8.519 -22.144 -16.147 1.00 59.94 103 ARG A O 1
ATOM 836 N N . ARG A 1 104 ? 9.155 -23.934 -14.964 1.00 59.19 104 ARG A N 1
ATOM 837 C CA . ARG A 1 104 ? 9.981 -24.469 -16.052 1.00 59.19 104 ARG A CA 1
ATOM 838 C C . ARG A 1 104 ? 9.079 -24.689 -17.279 1.00 59.19 104 ARG A C 1
ATOM 840 O O . ARG A 1 104 ? 8.161 -25.498 -17.202 1.00 59.19 104 ARG A O 1
ATOM 847 N N . GLY A 1 105 ? 9.346 -23.969 -18.371 1.00 65.00 105 GLY A N 1
ATOM 848 C CA . GLY A 1 105 ? 8.573 -24.026 -19.621 1.00 65.00 105 GLY A CA 1
ATOM 849 C C . GLY A 1 105 ? 7.530 -22.917 -19.822 1.00 65.00 105 GLY A C 1
ATOM 850 O O . GLY A 1 105 ? 6.863 -22.915 -20.851 1.00 65.00 105 GLY A O 1
ATOM 851 N N . GLU A 1 106 ? 7.378 -21.975 -18.889 1.00 62.75 106 GLU A N 1
ATOM 852 C CA . GLU A 1 106 ? 6.442 -20.853 -19.026 1.00 62.75 106 GLU A CA 1
ATOM 853 C C . GLU A 1 106 ? 7.069 -19.693 -19.827 1.00 62.75 106 GLU A C 1
ATOM 855 O O . GLU A 1 106 ? 8.125 -19.168 -19.466 1.00 62.75 106 GLU A O 1
ATOM 860 N N . VAL A 1 107 ? 6.435 -19.305 -20.942 1.00 66.06 107 VAL A N 1
ATOM 861 C CA . VAL A 1 107 ? 6.856 -18.164 -21.776 1.00 66.06 107 VAL A CA 1
ATOM 862 C C . VAL A 1 107 ? 6.269 -16.882 -21.187 1.00 66.06 107 VAL A C 1
ATOM 864 O O . VAL A 1 107 ? 5.062 -16.663 -21.240 1.00 66.06 107 VAL A O 1
ATOM 867 N N . HIS A 1 108 ? 7.122 -16.027 -20.623 1.00 62.91 108 HIS A N 1
ATOM 868 C CA . HIS A 1 108 ? 6.702 -14.765 -19.994 1.00 62.91 108 HIS A CA 1
ATOM 869 C C . HIS A 1 108 ? 6.934 -13.518 -20.850 1.00 62.91 108 HIS A C 1
ATOM 871 O O . HIS A 1 108 ? 6.374 -12.460 -20.553 1.00 62.91 108 HIS A O 1
ATOM 877 N N . ASP A 1 109 ? 7.738 -13.646 -21.902 1.00 64.00 109 ASP A N 1
ATOM 878 C CA . ASP A 1 109 ? 7.983 -12.602 -22.884 1.00 64.00 109 ASP A CA 1
ATOM 879 C C . ASP A 1 109 ? 7.724 -13.174 -24.275 1.00 64.00 109 ASP A C 1
ATOM 881 O O . ASP A 1 109 ? 8.387 -14.107 -24.725 1.00 64.00 109 ASP A O 1
ATOM 885 N N . PHE A 1 110 ? 6.735 -12.600 -24.953 1.00 66.62 110 PHE A N 1
ATOM 886 C CA . PHE A 1 110 ? 6.567 -12.799 -26.381 1.00 66.62 110 PHE A CA 1
ATOM 887 C C . PHE A 1 110 ? 7.614 -11.926 -27.066 1.00 66.62 110 PHE A C 1
ATOM 889 O O . PHE A 1 110 ? 7.506 -10.698 -27.043 1.00 66.62 110 PHE A O 1
ATOM 896 N N . ILE A 1 111 ? 8.657 -12.548 -27.615 1.00 64.94 111 ILE A N 1
ATOM 897 C CA . ILE A 1 111 ? 9.558 -11.859 -28.537 1.00 64.94 111 ILE A CA 1
ATOM 898 C C . ILE A 1 111 ? 8.732 -11.624 -29.807 1.00 64.94 111 ILE A C 1
ATOM 900 O O . ILE A 1 111 ? 8.272 -12.609 -30.388 1.00 64.94 111 ILE A O 1
ATOM 904 N N . PRO A 1 112 ? 8.457 -10.370 -30.213 1.00 62.47 112 PRO A N 1
ATOM 905 C CA . PRO A 1 112 ? 7.787 -10.136 -31.481 1.00 62.47 112 PRO A CA 1
ATOM 906 C C . PRO A 1 112 ? 8.693 -10.665 -32.592 1.00 62.47 112 PRO A C 1
ATOM 908 O O . PRO A 1 112 ? 9.877 -10.321 -32.639 1.00 62.47 112 PRO A O 1
ATOM 911 N N . ASP A 1 113 ? 8.136 -11.530 -33.438 1.00 60.66 113 ASP A N 1
ATOM 912 C CA . ASP A 1 113 ? 8.838 -12.065 -34.599 1.00 60.66 113 ASP A CA 1
ATOM 913 C C . ASP A 1 113 ? 9.273 -10.880 -35.467 1.00 60.66 113 ASP A C 1
ATOM 915 O O . ASP A 1 113 ? 8.456 -10.024 -35.825 1.00 60.66 113 ASP A O 1
ATOM 919 N N . GLN A 1 114 ? 10.576 -10.776 -35.725 1.00 59.19 114 GLN A N 1
ATOM 920 C CA . GLN A 1 114 ? 11.106 -9.736 -36.597 1.00 59.19 114 GLN A CA 1
ATOM 921 C C . GLN A 1 114 ? 10.856 -10.186 -38.031 1.00 59.19 114 GLN A C 1
ATOM 923 O O . GLN A 1 114 ? 11.645 -10.946 -38.588 1.00 59.19 114 GLN A O 1
ATOM 928 N N . GLY A 1 115 ? 9.695 -9.789 -38.553 1.00 49.44 115 GLY A N 1
ATOM 929 C CA . GLY A 1 115 ? 9.343 -9.947 -39.963 1.00 49.44 115 GLY A CA 1
ATOM 930 C C . GLY A 1 115 ? 10.328 -9.253 -40.891 1.00 49.44 115 GLY A C 1
ATOM 931 O O . GLY A 1 115 ? 10.885 -8.204 -40.491 1.00 49.44 115 GLY A O 1
#